Protein AF-A0A6G9CQR4-F1 (afdb_monomer_lite)

Radius of gyration: 17.75 Å; chains: 1; bounding box: 40×28×45 Å

Secondary structure (DSSP, 8-state):
-GGG----TTS-HHHHHHHHHHHTT------GGG--PPPGGGTTS-HHHHHHHHHHHHHHHHHTT---HHHHHHHHHHHHHHHHHHHHHHHEETTTTEE-GGGGTS---PPPP----

pLDDT: mean 82.94, std 14.77, range [38.16, 96.88]

Foldseek 3Di:
DPPPDDPDPQADPVLLVQVVCVVVVHDDDDDPVPDDDDDCLLLQDALVVVLSVLRNVVVSCVVVVNDDPVSVVVSVVVSVVSNVSSLVSQQADPVVRDGHNVSSPDDDPRDDPPPPD

Organism: Rhodococcus erythropolis (NCBI:txid1833)

Sequence (117 aa):
MRKNLSERTDIHEDMDLSICLQKIGLTIGQCDSMRVETSGRRGETPPREYSKYNRASESVLRLHNIMNWRFKFLIRLDTVVHALAWPIYRAYNFEQERFEFRRLFGKSQGRIMPVNQ

Structure (mmCIF, N/CA/C/O backbone):
data_AF-A0A6G9CQR4-F1
#
_entry.id   AF-A0A6G9CQR4-F1
#
loop_
_atom_site.group_PDB
_atom_site.id
_atom_site.type_symbol
_atom_site.label_atom_id
_atom_site.label_alt_id
_atom_site.label_comp_id
_atom_site.label_asym_id
_atom_site.label_entity_id
_atom_site.label_seq_id
_atom_site.pdbx_PDB_ins_code
_atom_site.Cartn_x
_atom_site.Cartn_y
_atom_site.Cartn_z
_atom_site.occupancy
_atom_site.B_iso_or_equiv
_atom_site.auth_seq_id
_atom_site.auth_comp_id
_atom_site.auth_asym_id
_atom_site.auth_atom_id
_atom_site.pdbx_PDB_model_num
ATOM 1 N N . MET A 1 1 ? -23.792 14.139 11.025 1.00 48.75 1 MET A N 1
ATOM 2 C CA . MET A 1 1 ? -22.848 13.404 10.150 1.00 48.75 1 MET A CA 1
ATOM 3 C C . MET A 1 1 ? -21.442 14.015 10.050 1.00 48.75 1 MET A C 1
ATOM 5 O O . MET A 1 1 ? -20.504 13.255 9.903 1.00 48.75 1 MET A O 1
ATOM 9 N N . ARG A 1 2 ? -21.239 15.334 10.209 1.00 51.84 2 ARG A N 1
ATOM 10 C CA . ARG A 1 2 ? -19.923 16.009 10.059 1.00 51.84 2 ARG A CA 1
ATOM 11 C C . ARG A 1 2 ? -18.826 15.692 11.097 1.00 51.84 2 ARG A C 1
ATOM 13 O O . ARG A 1 2 ? -17.690 16.083 10.887 1.00 51.84 2 ARG A O 1
ATOM 20 N N . LYS A 1 3 ? -19.142 15.027 12.215 1.00 52.97 3 LYS A N 1
ATOM 21 C CA . LYS A 1 3 ? -18.186 14.789 13.321 1.00 52.97 3 LYS A CA 1
ATOM 22 C C . LYS A 1 3 ? -17.182 13.653 13.066 1.00 52.97 3 LYS A C 1
ATOM 24 O O . LYS A 1 3 ? -16.236 13.535 13.830 1.00 52.97 3 LYS A O 1
ATOM 29 N N . ASN A 1 4 ? -17.379 12.859 12.010 1.00 58.53 4 ASN A N 1
ATOM 30 C CA . ASN A 1 4 ? -16.527 11.712 11.676 1.00 58.53 4 ASN A CA 1
ATOM 31 C C . ASN A 1 4 ? -15.729 11.921 10.375 1.00 58.53 4 ASN A C 1
ATOM 33 O O . ASN A 1 4 ? -15.149 10.967 9.873 1.00 58.53 4 ASN A O 1
ATOM 37 N N . LEU A 1 5 ? -15.730 13.134 9.802 1.00 60.59 5 LEU A N 1
ATOM 38 C CA . LEU A 1 5 ? -14.877 13.443 8.655 1.00 60.59 5 LEU A CA 1
ATOM 39 C C . LEU A 1 5 ? -13.468 13.765 9.161 1.00 60.59 5 LEU A C 1
ATOM 41 O O . LEU A 1 5 ? -13.297 14.658 9.991 1.00 60.59 5 LEU A O 1
ATOM 45 N N . SER A 1 6 ? -12.474 13.048 8.649 1.00 66.25 6 SER A N 1
ATOM 46 C CA . SER A 1 6 ? -11.061 13.351 8.857 1.00 66.25 6 SER A CA 1
ATOM 47 C C . SER A 1 6 ? -10.546 14.131 7.646 1.00 66.25 6 SER A C 1
ATOM 49 O O . SER A 1 6 ? -10.637 13.647 6.525 1.00 66.25 6 SER A O 1
ATOM 51 N N . GLU A 1 7 ? -9.990 15.326 7.857 1.00 77.88 7 GLU A N 1
ATOM 52 C CA . GLU A 1 7 ? -9.333 16.128 6.801 1.00 77.88 7 GLU A CA 1
ATOM 53 C C . GLU A 1 7 ? -7.828 15.817 6.685 1.00 77.88 7 GLU A C 1
ATOM 55 O O . GLU A 1 7 ? -7.056 16.548 6.064 1.00 77.88 7 GLU A O 1
ATOM 60 N N . ARG A 1 8 ? -7.373 14.738 7.330 1.00 80.62 8 ARG A N 1
ATOM 61 C CA . ARG A 1 8 ? -5.961 14.363 7.353 1.00 80.62 8 ARG A CA 1
ATOM 62 C C . ARG A 1 8 ? -5.500 13.896 5.977 1.00 80.62 8 ARG A C 1
ATOM 64 O O . ARG A 1 8 ? -6.014 12.931 5.430 1.00 80.62 8 ARG A O 1
ATOM 71 N N . THR A 1 9 ? -4.449 14.529 5.469 1.00 84.25 9 THR A N 1
ATOM 72 C CA . THR A 1 9 ? -3.831 14.186 4.178 1.00 84.25 9 THR A CA 1
ATOM 73 C C . THR A 1 9 ? -2.706 13.155 4.300 1.00 84.25 9 THR A C 1
ATOM 75 O O . THR A 1 9 ? -2.063 12.815 3.310 1.00 84.25 9 THR A O 1
ATOM 78 N N . ASP A 1 10 ? -2.397 12.710 5.519 1.00 89.62 10 ASP A N 1
ATOM 79 C CA . ASP A 1 10 ? -1.296 11.798 5.832 1.00 89.62 10 ASP A CA 1
ATOM 80 C C . ASP A 1 10 ? -1.761 10.361 6.114 1.00 89.62 10 ASP A C 1
ATOM 82 O O . ASP A 1 10 ? -0.987 9.563 6.637 1.00 89.62 10 ASP A O 1
ATOM 86 N N . ILE A 1 11 ? -3.014 10.039 5.787 1.00 91.69 11 ILE A N 1
ATOM 87 C CA . ILE A 1 11 ? -3.634 8.727 5.988 1.00 91.69 11 ILE A CA 1
ATOM 88 C C . ILE A 1 11 ? -4.264 8.220 4.690 1.00 91.69 11 ILE A C 1
ATOM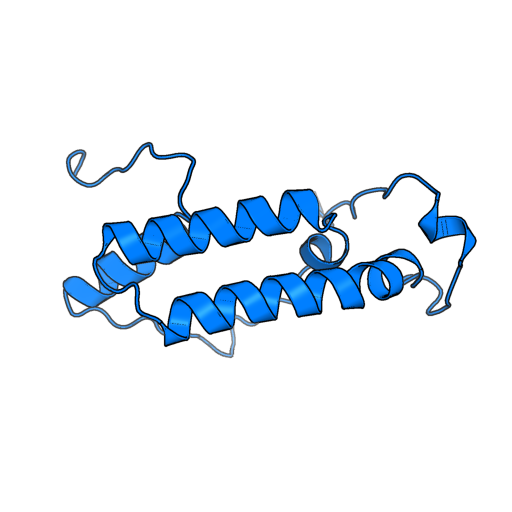 90 O O . ILE A 1 11 ? -4.628 9.004 3.815 1.00 91.69 11 ILE A O 1
ATOM 94 N N . HIS A 1 12 ? -4.409 6.902 4.581 1.00 92.19 12 HIS A N 1
ATOM 95 C CA . HIS A 1 12 ? -5.205 6.283 3.524 1.00 92.19 12 HIS A CA 1
ATOM 96 C C . HIS A 1 12 ? -6.672 6.248 3.950 1.00 92.19 12 HIS A C 1
ATOM 98 O O . HIS A 1 12 ? -7.019 5.557 4.907 1.00 92.19 12 HIS A O 1
ATOM 104 N N . GLU A 1 13 ? -7.512 7.016 3.258 1.00 90.88 13 GLU A N 1
ATOM 105 C CA . GLU A 1 13 ? -8.942 7.158 3.561 1.00 90.88 13 GLU A CA 1
ATOM 106 C C . GLU A 1 13 ? -9.693 5.822 3.473 1.00 90.88 13 GLU A C 1
ATOM 108 O O . GLU A 1 13 ? -10.504 5.504 4.337 1.00 90.88 13 GLU A O 1
ATOM 113 N N . ASP A 1 14 ? -9.384 5.004 2.468 1.00 90.19 14 ASP A N 1
ATOM 114 C CA . ASP A 1 14 ? -9.979 3.679 2.273 1.00 90.19 14 ASP A CA 1
ATOM 115 C C . ASP A 1 14 ? -9.660 2.719 3.433 1.00 90.19 14 ASP A C 1
ATOM 117 O O . ASP A 1 14 ? -10.532 1.981 3.902 1.00 90.19 14 ASP A O 1
ATOM 121 N N . MET A 1 15 ? -8.429 2.758 3.943 1.00 92.50 15 MET A N 1
ATOM 122 C CA . MET A 1 15 ? -7.985 1.963 5.086 1.00 92.50 15 MET A CA 1
ATOM 123 C C . MET A 1 15 ? -8.612 2.446 6.404 1.00 92.50 15 MET A C 1
ATOM 125 O O . MET A 1 15 ? -9.066 1.619 7.197 1.00 92.50 15 MET A O 1
ATOM 129 N N . ASP A 1 16 ? -8.673 3.763 6.629 1.00 93.00 16 ASP A N 1
ATOM 130 C CA . ASP A 1 16 ? -9.332 4.370 7.799 1.00 93.00 16 ASP A CA 1
ATOM 131 C C . ASP A 1 16 ? -10.834 4.045 7.823 1.00 93.00 16 ASP A C 1
ATOM 133 O O . ASP A 1 16 ? -11.356 3.553 8.829 1.00 93.00 16 ASP A O 1
ATOM 137 N N . LEU A 1 17 ? -11.515 4.204 6.681 1.00 91.69 17 LEU A N 1
ATOM 138 C CA . LEU A 1 17 ? -12.922 3.847 6.516 1.00 91.69 17 LEU A CA 1
ATOM 139 C C . LEU A 1 17 ? -13.156 2.365 6.817 1.00 91.69 17 LEU A C 1
ATOM 141 O O . LEU A 1 17 ? -14.060 2.024 7.578 1.00 91.69 17 LEU A O 1
ATOM 145 N N . SER A 1 18 ? -12.317 1.487 6.266 1.00 92.62 18 SER A N 1
ATOM 146 C CA . SER A 1 18 ? -12.403 0.039 6.476 1.00 92.62 18 SER A CA 1
ATOM 147 C C . SER A 1 18 ? -12.350 -0.334 7.962 1.00 92.62 18 SER A C 1
ATOM 149 O O . SER A 1 18 ? -13.174 -1.111 8.449 1.00 92.62 18 SER A O 1
ATOM 151 N N . ILE A 1 19 ? -11.421 0.263 8.712 1.00 92.56 19 ILE A N 1
ATOM 152 C CA . ILE A 1 19 ? -11.274 0.009 10.150 1.00 92.56 19 ILE A CA 1
ATOM 153 C C . ILE A 1 19 ? -12.441 0.616 10.937 1.00 92.56 19 ILE A C 1
ATOM 155 O O . ILE A 1 19 ? -12.942 -0.007 11.876 1.00 92.56 19 ILE A O 1
ATOM 159 N N . CYS A 1 20 ? -12.910 1.809 10.562 1.00 92.00 20 CYS A N 1
ATOM 160 C CA . CYS A 1 20 ? -14.075 2.436 11.183 1.00 92.00 20 CYS A CA 1
ATOM 161 C C . CYS A 1 20 ? -15.349 1.595 11.009 1.00 92.00 20 CYS A C 1
ATOM 163 O O . CYS A 1 20 ? -16.078 1.396 11.981 1.00 92.00 20 CYS A O 1
ATOM 165 N N . LEU A 1 21 ? -15.590 1.053 9.811 1.00 93.00 21 LEU A N 1
ATOM 166 C CA . LEU A 1 21 ? -16.715 0.153 9.538 1.00 93.00 21 LEU A CA 1
ATOM 167 C C . LEU A 1 21 ? -16.603 -1.141 10.357 1.00 93.00 21 LEU A C 1
ATOM 169 O O . LEU A 1 21 ? -17.575 -1.560 10.986 1.00 93.00 21 LEU A O 1
ATOM 173 N N . GLN A 1 22 ? -15.407 -1.728 10.438 1.00 93.56 22 GLN A N 1
ATOM 174 C CA . GLN A 1 22 ? -15.181 -2.924 11.250 1.00 93.56 22 GLN A CA 1
ATOM 175 C C . GLN A 1 22 ? -15.471 -2.683 12.741 1.00 93.56 22 GLN A C 1
ATOM 177 O O . GLN A 1 22 ? -16.069 -3.530 13.404 1.00 93.56 22 GLN A O 1
ATOM 182 N N . LYS A 1 23 ? -15.106 -1.509 13.275 1.00 92.06 23 LYS A N 1
ATOM 183 C CA . LYS A 1 23 ? -15.354 -1.140 14.680 1.00 92.06 23 LYS A CA 1
ATOM 184 C C . LYS A 1 23 ? -16.835 -1.025 15.041 1.00 92.06 23 LYS A C 1
ATOM 186 O O . LYS A 1 23 ? -17.172 -1.223 16.204 1.00 92.06 23 LYS A O 1
ATOM 191 N N . ILE A 1 24 ? -17.707 -0.731 14.075 1.00 94.31 24 ILE A N 1
ATOM 192 C CA . ILE A 1 24 ? -19.166 -0.711 14.277 1.00 94.31 24 ILE A CA 1
ATOM 193 C C . ILE A 1 24 ? -19.832 -2.057 13.948 1.00 94.31 24 ILE A C 1
ATOM 195 O O . ILE A 1 24 ? -21.054 -2.130 13.851 1.00 94.31 24 ILE A O 1
ATOM 199 N N . GLY A 1 25 ? -19.043 -3.126 13.788 1.00 93.94 25 GLY A N 1
ATOM 200 C CA . GLY A 1 25 ? -19.535 -4.485 13.557 1.00 93.94 25 GLY A CA 1
ATOM 201 C C . GLY A 1 25 ? -19.884 -4.798 12.102 1.00 93.94 25 GLY A C 1
ATOM 202 O O . GLY A 1 25 ? -20.485 -5.838 11.837 1.00 93.94 25 GLY A O 1
ATOM 203 N N . LEU A 1 26 ? -19.518 -3.932 11.151 1.00 94.94 26 LEU A N 1
ATOM 204 C CA . LEU A 1 26 ? -19.723 -4.204 9.730 1.00 94.94 26 LEU A CA 1
ATOM 205 C C . LEU A 1 26 ? -18.572 -5.036 9.161 1.00 94.94 26 LEU A C 1
ATOM 207 O O . LEU A 1 26 ? -17.410 -4.878 9.531 1.00 94.94 26 LEU A O 1
ATOM 211 N N . THR A 1 27 ? -18.905 -5.923 8.227 1.00 90.50 27 THR A N 1
ATOM 212 C CA . THR A 1 27 ? -17.927 -6.751 7.513 1.00 90.50 27 THR A CA 1
ATOM 213 C C . THR A 1 27 ? -17.687 -6.180 6.124 1.00 90.50 27 THR A C 1
ATOM 215 O O . THR A 1 27 ? -18.628 -5.783 5.438 1.00 90.50 27 THR A O 1
ATOM 218 N N . ILE A 1 28 ? -16.427 -6.159 5.697 1.00 88.19 28 ILE A N 1
ATOM 219 C CA . ILE A 1 28 ? -16.050 -5.769 4.338 1.00 88.19 28 ILE A CA 1
ATOM 220 C C . ILE A 1 28 ? -16.139 -7.014 3.460 1.00 88.19 28 ILE A C 1
ATOM 222 O O . ILE A 1 28 ? -15.345 -7.941 3.608 1.00 88.19 28 ILE A O 1
ATOM 226 N N . GLY A 1 29 ? -17.127 -7.042 2.570 1.00 88.38 29 GLY A N 1
ATOM 227 C CA . GLY A 1 29 ? -17.275 -8.094 1.569 1.00 88.38 29 GLY A CA 1
ATOM 228 C C . GLY A 1 29 ? -16.490 -7.765 0.302 1.00 88.38 29 GLY A C 1
ATOM 229 O O . GLY A 1 29 ? -16.537 -6.636 -0.184 1.00 88.38 29 GLY A O 1
ATOM 230 N N . GLN A 1 30 ? -15.799 -8.757 -0.253 1.00 87.88 30 GLN A N 1
ATOM 231 C CA . GLN A 1 30 ? -15.261 -8.697 -1.611 1.00 87.88 30 GLN A CA 1
ATOM 232 C C . GLN A 1 30 ? -16.208 -9.466 -2.532 1.00 87.88 30 GLN A C 1
ATOM 234 O O . GLN A 1 30 ? -16.555 -10.610 -2.251 1.00 87.88 30 GLN A O 1
ATOM 239 N N . CYS A 1 31 ? -16.673 -8.824 -3.602 1.00 89.44 31 CYS A N 1
ATOM 240 C CA . CYS A 1 31 ? -17.579 -9.436 -4.566 1.00 89.44 31 CYS A CA 1
ATOM 241 C C . CYS A 1 31 ? -16.773 -9.920 -5.774 1.00 89.44 31 CYS A C 1
ATOM 243 O O . CYS A 1 31 ? -16.255 -9.102 -6.534 1.00 89.44 31 CYS A O 1
ATOM 245 N N . ASP A 1 32 ? -16.670 -11.237 -5.960 1.00 87.25 32 ASP A N 1
ATOM 246 C CA . ASP A 1 32 ? -15.858 -11.823 -7.036 1.00 87.25 32 ASP A CA 1
ATOM 247 C C . ASP A 1 32 ? -16.317 -11.397 -8.436 1.00 87.25 32 ASP A C 1
ATOM 249 O O . ASP A 1 32 ? -15.492 -11.233 -9.336 1.00 87.25 32 ASP A O 1
ATOM 253 N N . SER A 1 33 ? -17.617 -11.143 -8.615 1.00 90.50 33 SER A N 1
ATOM 254 C CA . SER A 1 33 ? -18.170 -10.631 -9.872 1.00 90.50 33 SER A CA 1
ATOM 255 C C . SER A 1 33 ? -17.850 -9.154 -10.133 1.00 90.50 33 SER A C 1
ATOM 257 O O . SER A 1 33 ? -18.126 -8.666 -11.222 1.00 90.50 33 SER A O 1
ATOM 259 N N . MET A 1 34 ? -17.265 -8.437 -9.166 1.00 86.94 34 MET A N 1
ATOM 260 C CA . MET A 1 34 ? -16.820 -7.041 -9.292 1.00 86.94 34 MET A CA 1
ATOM 261 C C . MET A 1 34 ? -15.290 -6.920 -9.362 1.00 86.94 34 MET A C 1
ATOM 263 O O . MET A 1 34 ? -14.704 -5.941 -8.896 1.00 86.94 34 MET A O 1
ATOM 267 N N . ARG A 1 35 ? -14.614 -7.923 -9.930 1.00 84.19 35 ARG A N 1
ATOM 268 C CA . ARG A 1 35 ? -13.164 -7.882 -10.130 1.00 84.19 35 ARG A CA 1
ATOM 269 C C . ARG A 1 35 ? -12.799 -6.838 -11.185 1.00 84.19 35 ARG A C 1
ATOM 271 O O . ARG A 1 35 ? -13.299 -6.874 -12.304 1.00 84.19 35 ARG A O 1
ATOM 278 N N . VAL A 1 36 ? -11.872 -5.952 -10.835 1.00 81.56 36 VAL A N 1
ATOM 279 C CA . VAL A 1 36 ? -11.285 -4.969 -11.753 1.00 81.56 36 VAL A CA 1
ATOM 280 C C . VAL A 1 36 ? -9.788 -5.231 -11.854 1.00 81.56 36 VAL A C 1
ATOM 282 O O . VAL A 1 36 ? -9.143 -5.577 -10.862 1.00 81.56 36 VAL A O 1
ATOM 285 N N . GLU A 1 37 ? -9.230 -5.082 -13.054 1.00 79.69 37 GLU A N 1
ATOM 286 C CA . GLU A 1 37 ? -7.788 -5.174 -13.254 1.00 79.69 37 GLU A CA 1
ATOM 287 C C . GLU A 1 37 ? -7.067 -4.054 -12.498 1.00 79.69 37 GLU A C 1
ATOM 289 O O . GLU A 1 37 ? -7.430 -2.876 -12.552 1.00 79.69 37 GLU A O 1
ATOM 294 N N . THR A 1 38 ? -6.013 -4.413 -11.772 1.00 67.19 38 THR A N 1
ATOM 295 C CA . THR A 1 38 ? -5.220 -3.429 -11.043 1.00 67.19 38 THR A CA 1
ATOM 296 C C . THR A 1 38 ? -4.344 -2.654 -12.016 1.00 67.19 38 THR A C 1
ATOM 298 O O . THR A 1 38 ? -3.501 -3.237 -12.698 1.00 67.19 38 THR A O 1
ATOM 301 N N . SER A 1 39 ? -4.464 -1.325 -12.036 1.00 67.94 39 SER A N 1
ATOM 302 C CA . SER A 1 39 ? -3.522 -0.501 -12.793 1.00 67.94 39 SER A CA 1
ATOM 303 C C . SER A 1 39 ? -2.106 -0.689 -12.228 1.00 67.94 39 SER A C 1
ATOM 305 O O . SER A 1 39 ? -1.876 -0.436 -11.042 1.00 67.94 39 SER A O 1
ATOM 307 N N . GLY A 1 40 ? -1.133 -1.032 -13.077 1.00 70.62 40 GLY A N 1
ATOM 308 C CA . GLY A 1 40 ? 0.292 -1.120 -12.713 1.00 70.62 40 GLY A CA 1
ATOM 309 C C . GLY A 1 40 ? 0.932 0.211 -12.281 1.00 70.62 40 GLY A C 1
ATOM 310 O O . GLY A 1 40 ? 2.127 0.260 -12.007 1.00 70.62 40 GLY A O 1
ATOM 311 N N . ARG A 1 41 ? 0.145 1.294 -12.171 1.00 78.06 41 ARG A N 1
ATOM 312 C CA . ARG A 1 41 ? 0.565 2.657 -11.806 1.00 78.06 41 ARG A CA 1
ATOM 313 C C . ARG A 1 41 ? 1.460 2.701 -10.566 1.00 78.06 41 ARG A C 1
ATOM 315 O O . ARG A 1 41 ? 2.388 3.503 -10.495 1.00 78.06 41 ARG A O 1
ATOM 322 N N . ARG A 1 42 ? 1.179 1.860 -9.566 1.00 81.50 42 ARG A N 1
ATOM 323 C CA . ARG A 1 42 ? 1.981 1.821 -8.334 1.00 81.50 42 ARG A CA 1
ATOM 324 C C . ARG A 1 42 ? 3.345 1.163 -8.542 1.00 81.50 42 ARG A C 1
ATOM 326 O O . ARG A 1 42 ? 4.295 1.626 -7.926 1.00 81.50 42 ARG A O 1
ATOM 333 N N . GLY A 1 43 ? 3.469 0.208 -9.464 1.00 83.06 43 GLY A N 1
ATOM 334 C CA . GLY A 1 43 ? 4.746 -0.413 -9.841 1.00 83.06 43 GLY A CA 1
ATOM 335 C C . GLY A 1 43 ? 5.759 0.586 -10.411 1.00 83.06 43 GLY A C 1
ATOM 336 O O . GLY A 1 43 ? 6.950 0.486 -10.137 1.00 83.06 43 GLY A O 1
ATOM 337 N N . GLU A 1 44 ? 5.289 1.614 -11.122 1.00 83.56 44 GLU A N 1
ATOM 338 C CA . GLU A 1 44 ? 6.141 2.683 -11.671 1.00 83.56 44 GLU A CA 1
ATOM 339 C C . GLU A 1 44 ? 6.544 3.747 -10.634 1.00 83.56 44 GLU A C 1
ATOM 341 O O . GLU A 1 44 ? 7.473 4.529 -10.864 1.00 83.56 44 GLU A O 1
ATOM 346 N N . THR A 1 45 ? 5.867 3.792 -9.481 1.00 87.62 45 THR A N 1
ATOM 347 C CA . THR A 1 45 ? 6.087 4.831 -8.468 1.00 87.62 45 THR A CA 1
ATOM 348 C C . THR A 1 45 ? 7.513 4.730 -7.908 1.00 87.62 45 THR A C 1
ATOM 350 O O . THR A 1 45 ? 7.887 3.668 -7.400 1.00 87.62 45 THR A O 1
ATOM 353 N N . PRO A 1 46 ? 8.315 5.814 -7.940 1.00 89.75 46 PRO A N 1
ATOM 354 C CA . PRO A 1 46 ? 9.673 5.798 -7.411 1.00 89.75 46 PRO A CA 1
ATOM 355 C C . PRO A 1 46 ? 9.720 5.372 -5.936 1.00 89.75 46 PRO A C 1
ATOM 357 O O . PRO A 1 46 ? 8.854 5.788 -5.159 1.00 89.75 46 PRO A O 1
ATOM 360 N N . PRO A 1 47 ? 10.767 4.655 -5.486 1.00 92.00 47 PRO A N 1
ATOM 361 C CA . PRO A 1 47 ? 10.845 4.144 -4.115 1.00 92.00 47 PRO A CA 1
ATOM 362 C C . PRO A 1 47 ? 10.692 5.228 -3.040 1.00 92.00 47 PRO A C 1
ATOM 364 O O . PRO A 1 47 ? 10.083 5.004 -1.996 1.00 92.00 47 PRO A O 1
ATOM 367 N N . ARG A 1 48 ? 11.190 6.444 -3.303 1.00 90.81 48 ARG A N 1
ATOM 368 C CA . ARG A 1 48 ? 11.038 7.583 -2.386 1.00 90.81 48 ARG A CA 1
ATOM 369 C C . ARG A 1 48 ? 9.573 7.979 -2.200 1.00 90.81 48 ARG A C 1
ATOM 371 O O . ARG A 1 48 ? 9.160 8.243 -1.074 1.00 90.81 48 ARG A O 1
ATOM 378 N N . GLU A 1 49 ? 8.795 8.034 -3.273 1.00 90.50 49 GLU A N 1
ATOM 379 C CA . GLU A 1 49 ? 7.367 8.363 -3.213 1.00 90.50 49 GLU A CA 1
ATOM 380 C C . GLU A 1 49 ? 6.564 7.208 -2.624 1.00 90.50 49 GLU A C 1
ATOM 382 O O . GLU A 1 49 ? 5.725 7.428 -1.751 1.00 90.50 49 GLU A O 1
ATOM 387 N N . TYR A 1 50 ? 6.910 5.977 -2.995 1.00 91.75 50 TYR A N 1
ATOM 388 C CA . TYR A 1 50 ? 6.314 4.776 -2.424 1.00 91.75 50 TYR A CA 1
ATOM 389 C C . TYR A 1 50 ? 6.542 4.684 -0.907 1.00 91.75 50 TYR A C 1
ATOM 391 O O . TYR A 1 50 ? 5.636 4.354 -0.150 1.00 91.75 50 TYR A O 1
ATOM 399 N N . SER A 1 51 ? 7.708 5.109 -0.410 1.00 92.50 51 SER A N 1
ATOM 400 C CA . SER A 1 51 ? 7.949 5.166 1.036 1.00 92.50 51 SER A CA 1
ATOM 401 C C . SER A 1 51 ? 7.024 6.153 1.763 1.00 92.50 51 SER A C 1
ATOM 403 O O . SER A 1 51 ? 6.64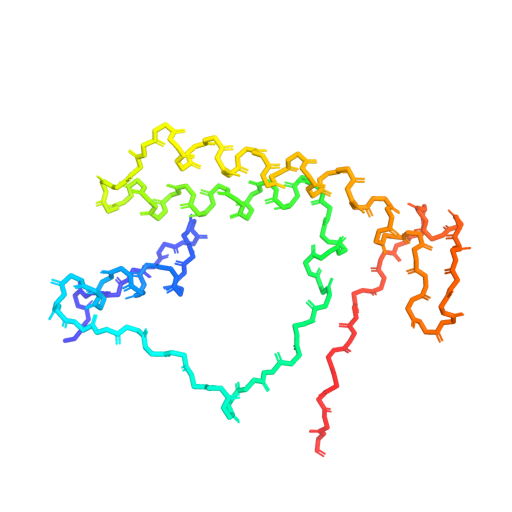8 5.905 2.906 1.00 92.50 51 SER A O 1
ATOM 405 N N . LYS A 1 52 ? 6.617 7.260 1.119 1.00 91.50 52 LYS A N 1
ATOM 406 C CA . LYS A 1 52 ? 5.610 8.179 1.680 1.00 91.50 52 LYS A CA 1
ATOM 407 C C . LYS A 1 52 ? 4.228 7.534 1.691 1.00 91.50 52 LYS A C 1
ATOM 409 O O . LYS A 1 52 ? 3.515 7.674 2.677 1.00 91.50 52 LYS A O 1
ATOM 414 N N . TYR A 1 53 ? 3.887 6.803 0.632 1.00 91.06 53 TYR A N 1
ATOM 415 C CA . TYR A 1 53 ? 2.651 6.026 0.563 1.00 91.06 53 TYR A CA 1
ATOM 416 C C . TYR A 1 53 ? 2.574 5.006 1.713 1.00 91.06 53 TYR A C 1
ATOM 418 O O . TYR A 1 53 ? 1.581 4.958 2.431 1.00 91.06 53 TYR A O 1
ATOM 426 N N . ASN A 1 54 ? 3.661 4.287 1.991 1.00 94.06 54 ASN A N 1
ATOM 427 C CA . ASN A 1 54 ? 3.722 3.338 3.105 1.00 94.06 54 ASN A CA 1
ATOM 428 C C . ASN A 1 54 ? 3.696 4.000 4.491 1.00 94.06 54 ASN A C 1
ATOM 430 O O . ASN A 1 54 ? 3.139 3.436 5.433 1.00 94.06 54 ASN A O 1
ATOM 434 N N . ARG A 1 55 ? 4.219 5.225 4.628 1.00 94.19 55 ARG A N 1
ATOM 435 C CA . ARG A 1 55 ? 4.051 6.014 5.861 1.00 94.19 55 ARG A CA 1
ATOM 436 C C . ARG A 1 55 ? 2.589 6.353 6.139 1.00 94.19 55 ARG A C 1
ATOM 438 O O . ARG A 1 55 ? 2.207 6.339 7.302 1.00 94.19 55 ARG A O 1
ATOM 445 N N . ALA A 1 56 ? 1.777 6.608 5.113 1.00 93.00 56 ALA A N 1
ATOM 446 C CA . ALA A 1 56 ? 0.348 6.846 5.310 1.00 93.00 56 ALA A CA 1
ATOM 447 C C . ALA A 1 56 ? -0.373 5.595 5.847 1.00 93.00 56 ALA A C 1
ATOM 449 O O . ALA A 1 56 ? -1.206 5.706 6.746 1.00 93.00 56 ALA A O 1
ATOM 450 N N . SER A 1 57 ? 0.034 4.397 5.408 1.00 93.25 57 SER A N 1
ATOM 451 C CA . SER A 1 57 ? -0.416 3.130 6.004 1.00 93.25 57 SER A CA 1
ATOM 452 C C . SER A 1 57 ? -0.035 3.047 7.486 1.00 93.25 57 SER A C 1
ATOM 454 O O . SER A 1 57 ? -0.869 2.720 8.328 1.00 93.25 57 SER A O 1
ATOM 456 N N . GLU A 1 58 ? 1.206 3.401 7.844 1.00 94.94 58 GLU A N 1
ATOM 457 C CA . GLU A 1 58 ? 1.615 3.445 9.253 1.00 94.94 58 GLU A CA 1
ATOM 458 C C . GLU A 1 58 ? 0.792 4.441 10.081 1.00 94.94 58 GLU A C 1
ATOM 460 O O . GLU A 1 58 ? 0.433 4.131 11.221 1.00 94.94 58 GLU A O 1
ATOM 465 N N . SER A 1 59 ? 0.491 5.619 9.529 1.00 94.69 59 SER A N 1
ATOM 466 C CA . SER A 1 59 ? -0.310 6.652 10.191 1.00 94.69 59 SER A CA 1
ATOM 467 C C . SER A 1 59 ? -1.718 6.160 10.530 1.00 94.69 59 SER A C 1
ATOM 469 O O . SER A 1 59 ? -2.171 6.396 11.651 1.00 94.69 59 SER A O 1
ATOM 471 N N . VAL A 1 60 ? -2.380 5.425 9.626 1.00 94.69 60 VAL A N 1
ATOM 472 C CA . VAL A 1 60 ? -3.703 4.815 9.875 1.00 94.69 60 VAL A CA 1
ATOM 473 C C . VAL A 1 60 ? -3.629 3.789 11.007 1.00 94.69 60 VAL A C 1
ATOM 475 O O . VAL A 1 60 ? -4.402 3.837 11.967 1.00 94.69 60 VAL A O 1
ATOM 478 N N . LEU A 1 61 ? -2.653 2.879 10.954 1.00 95.31 61 LEU A N 1
ATOM 479 C CA . LEU A 1 61 ? -2.502 1.843 11.979 1.00 95.31 61 LEU A CA 1
ATOM 480 C C . LEU A 1 61 ? -2.208 2.437 13.369 1.00 95.31 61 LEU A C 1
ATOM 482 O O . LEU A 1 61 ? -2.674 1.913 14.385 1.00 95.31 61 LEU A O 1
ATOM 486 N N . ARG A 1 62 ? -1.441 3.534 13.431 1.00 95.50 62 ARG A N 1
ATOM 487 C CA . ARG A 1 62 ? -1.191 4.277 14.677 1.00 95.50 62 ARG A CA 1
ATOM 488 C C . ARG A 1 62 ? -2.438 5.005 15.162 1.00 95.50 62 ARG A C 1
ATOM 490 O O . ARG A 1 62 ? -2.732 4.924 16.348 1.00 95.50 62 ARG A O 1
ATOM 497 N N . LEU A 1 63 ? -3.180 5.657 14.264 1.00 94.31 63 LEU A N 1
ATOM 498 C CA . LEU A 1 63 ? -4.428 6.357 14.588 1.00 94.31 63 LEU A CA 1
ATOM 499 C C . LEU A 1 63 ? -5.432 5.432 15.288 1.00 94.31 63 LEU A C 1
ATOM 501 O O . LEU A 1 63 ? -6.104 5.839 16.232 1.00 94.31 63 LEU A O 1
ATOM 505 N N . HIS A 1 64 ? -5.504 4.170 14.869 1.00 93.88 64 HIS A N 1
ATOM 506 C CA . HIS A 1 64 ? -6.408 3.194 15.469 1.00 93.88 64 HIS A CA 1
ATOM 507 C C . HIS A 1 64 ? -5.795 2.340 16.588 1.00 93.88 64 HIS A C 1
ATOM 509 O O . HIS A 1 64 ? -6.476 1.430 17.055 1.00 93.88 64 HIS A O 1
ATOM 515 N N . ASN A 1 65 ? -4.566 2.627 17.036 1.00 95.31 65 ASN A N 1
ATOM 516 C CA . ASN A 1 65 ? -3.845 1.872 18.073 1.00 95.31 65 ASN A CA 1
ATOM 517 C C . ASN A 1 65 ? -3.677 0.367 17.770 1.00 95.31 65 ASN A C 1
ATOM 519 O O . ASN A 1 65 ? -3.596 -0.451 18.681 1.00 95.31 65 ASN A O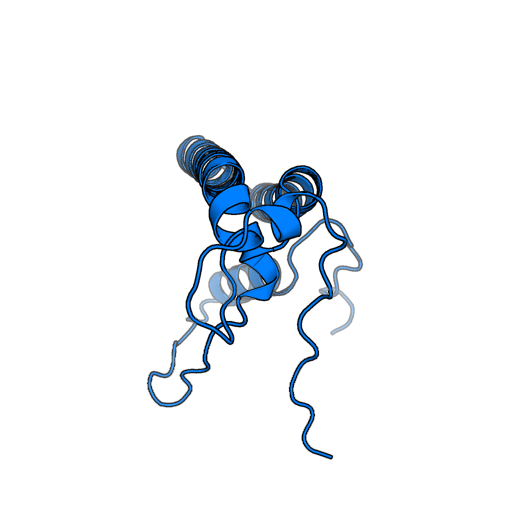 1
ATOM 523 N N . ILE A 1 66 ? -3.602 -0.004 16.489 1.00 95.38 66 ILE A N 1
ATOM 524 C CA . ILE A 1 66 ? -3.410 -1.395 16.030 1.00 95.38 66 ILE A CA 1
ATOM 525 C C . ILE A 1 66 ? -1.982 -1.672 15.540 1.00 95.38 66 ILE A C 1
ATOM 527 O O . ILE A 1 66 ? -1.634 -2.808 15.213 1.00 95.38 66 ILE A O 1
ATOM 531 N N . MET A 1 67 ? -1.137 -0.639 15.488 1.00 96.06 67 MET A N 1
ATOM 532 C CA . MET A 1 67 ? 0.265 -0.761 15.103 1.00 96.06 67 MET A CA 1
ATOM 533 C C . MET A 1 67 ? 1.017 -1.717 16.039 1.00 96.06 67 MET A C 1
ATOM 535 O O . MET A 1 67 ? 1.087 -1.505 17.246 1.00 96.06 67 MET A O 1
ATOM 539 N N . ASN A 1 68 ? 1.655 -2.733 15.460 1.00 95.38 68 ASN A N 1
ATOM 540 C CA . ASN A 1 68 ? 2.501 -3.683 16.175 1.00 95.38 68 ASN A CA 1
ATOM 541 C C . ASN A 1 68 ? 3.769 -4.001 15.366 1.00 95.38 68 ASN A C 1
ATOM 543 O O . ASN A 1 68 ? 3.941 -3.554 14.228 1.00 95.38 68 ASN A O 1
ATOM 547 N N . TRP A 1 69 ? 4.677 -4.780 15.958 1.00 96.12 69 TRP A N 1
ATOM 548 C CA . TRP A 1 69 ? 5.952 -5.114 15.322 1.00 96.12 69 TRP A CA 1
ATOM 549 C C . TRP A 1 69 ? 5.780 -5.877 13.999 1.00 96.12 69 TRP A C 1
ATOM 551 O O . TRP A 1 69 ? 6.567 -5.662 13.079 1.00 96.12 69 TRP A O 1
ATOM 561 N N . ARG A 1 70 ? 4.737 -6.716 13.878 1.00 96.38 70 ARG A N 1
ATOM 562 C CA . ARG A 1 70 ? 4.450 -7.496 12.664 1.00 96.38 70 ARG A CA 1
ATOM 563 C C . ARG A 1 70 ? 4.055 -6.569 11.522 1.00 96.38 70 ARG A C 1
ATOM 565 O O . ARG A 1 70 ? 4.635 -6.664 10.449 1.00 96.38 70 ARG A O 1
ATOM 572 N N . PHE A 1 71 ? 3.142 -5.626 11.759 1.00 94.62 71 PHE A N 1
ATOM 573 C CA . PHE A 1 71 ? 2.763 -4.635 10.749 1.00 94.62 71 PHE A CA 1
ATOM 574 C C . PHE 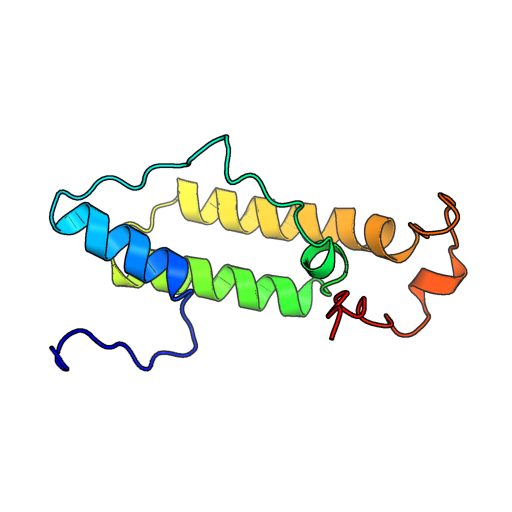A 1 71 ? 3.935 -3.743 10.348 1.00 94.62 71 PHE A C 1
ATOM 576 O O . PHE A 1 71 ? 4.167 -3.532 9.161 1.00 94.62 71 PHE A O 1
ATOM 583 N N . LYS A 1 72 ? 4.734 -3.285 11.318 1.00 94.31 72 LYS A N 1
ATOM 584 C CA . LYS A 1 72 ? 5.944 -2.503 11.033 1.00 94.31 72 LYS A CA 1
ATOM 585 C C . LYS A 1 72 ? 6.937 -3.283 10.164 1.00 94.31 72 LYS A C 1
ATOM 587 O O . LYS A 1 72 ? 7.529 -2.718 9.247 1.00 94.31 72 LYS A O 1
ATOM 592 N N . PHE A 1 73 ? 7.114 -4.574 10.442 1.00 96.88 73 PHE A N 1
ATOM 593 C CA . PHE A 1 73 ? 7.953 -5.454 9.633 1.00 96.88 73 PHE A CA 1
ATOM 594 C C . PHE A 1 73 ? 7.395 -5.621 8.215 1.00 96.88 73 PHE A C 1
ATOM 596 O O . PHE A 1 73 ? 8.141 -5.428 7.260 1.00 96.88 73 PHE A O 1
ATOM 603 N N . LEU A 1 74 ? 6.096 -5.899 8.070 1.00 96.31 74 LEU A N 1
ATOM 604 C CA . LEU A 1 74 ? 5.444 -6.075 6.767 1.00 96.31 74 LEU A CA 1
ATOM 605 C C . LEU A 1 74 ? 5.531 -4.818 5.896 1.00 96.31 74 LEU A C 1
ATOM 607 O O . LEU A 1 74 ? 5.907 -4.919 4.735 1.00 96.31 74 LEU A O 1
ATOM 611 N N . ILE A 1 75 ? 5.272 -3.634 6.456 1.00 94.81 75 ILE A N 1
ATOM 612 C CA . ILE A 1 75 ? 5.373 -2.363 5.719 1.00 94.81 75 ILE A CA 1
ATOM 613 C C . ILE A 1 75 ? 6.815 -2.105 5.262 1.00 94.81 75 ILE A C 1
ATOM 615 O O . ILE A 1 75 ? 7.068 -1.628 4.150 1.00 94.81 75 ILE A O 1
ATOM 619 N N . ARG A 1 76 ? 7.799 -2.437 6.106 1.00 94.75 76 ARG A N 1
ATOM 620 C CA . ARG A 1 76 ? 9.209 -2.294 5.737 1.00 94.75 76 ARG A CA 1
ATOM 621 C C . ARG A 1 76 ? 9.617 -3.297 4.662 1.00 94.75 76 ARG A C 1
ATOM 623 O O . ARG A 1 76 ? 10.324 -2.906 3.738 1.00 94.75 76 ARG A O 1
ATOM 630 N N . LEU A 1 77 ? 9.165 -4.545 4.768 1.00 96.25 77 LEU A N 1
ATOM 631 C CA . LEU A 1 77 ? 9.394 -5.578 3.763 1.00 96.25 77 LEU A CA 1
ATOM 632 C C . LEU A 1 77 ? 8.795 -5.166 2.416 1.00 96.25 77 LEU A C 1
ATOM 634 O O . LEU A 1 77 ? 9.507 -5.187 1.420 1.00 96.25 77 LEU A O 1
ATOM 638 N N . ASP A 1 78 ? 7.545 -4.708 2.404 1.00 94.12 78 ASP A N 1
ATOM 639 C CA . ASP A 1 78 ? 6.865 -4.195 1.212 1.00 94.12 78 ASP A CA 1
ATOM 640 C C . ASP A 1 78 ? 7.653 -3.049 0.555 1.00 94.12 78 ASP A C 1
ATOM 642 O O . ASP A 1 78 ? 7.930 -3.078 -0.641 1.00 94.12 78 ASP A O 1
ATOM 646 N N . THR A 1 79 ? 8.141 -2.094 1.354 1.00 94.25 79 THR A N 1
ATOM 647 C CA . THR A 1 79 ? 8.985 -0.995 0.851 1.00 94.25 79 THR A CA 1
ATOM 648 C C . THR A 1 79 ? 10.274 -1.505 0.194 1.00 94.25 79 THR A C 1
ATOM 650 O O . THR A 1 79 ? 10.696 -0.977 -0.835 1.00 94.25 79 THR A O 1
ATOM 653 N N . VAL A 1 80 ? 10.924 -2.512 0.790 1.00 95.50 80 VAL A N 1
ATOM 654 C CA . VAL A 1 80 ? 12.168 -3.099 0.265 1.00 95.50 80 VAL A CA 1
ATOM 655 C C . VAL A 1 80 ? 11.898 -3.877 -1.018 1.00 95.50 80 VAL A C 1
ATOM 657 O O . VAL A 1 80 ? 12.598 -3.673 -2.008 1.00 95.50 80 VAL A O 1
ATOM 660 N N . VAL A 1 81 ? 10.873 -4.727 -1.024 1.00 95.19 81 VAL A N 1
ATOM 661 C CA . VAL A 1 81 ? 10.468 -5.502 -2.202 1.00 95.19 81 VAL A CA 1
ATOM 662 C C . VAL A 1 81 ? 10.109 -4.565 -3.350 1.00 95.19 81 VAL A C 1
ATOM 664 O O . VAL A 1 81 ? 10.604 -4.756 -4.458 1.00 95.19 81 VAL A O 1
ATOM 667 N N . HIS A 1 82 ? 9.345 -3.501 -3.085 1.00 93.81 82 HIS A N 1
ATOM 668 C CA . HIS A 1 82 ? 9.027 -2.490 -4.092 1.00 93.81 82 HIS A CA 1
ATOM 669 C C . HIS A 1 82 ? 10.281 -1.805 -4.633 1.00 93.81 82 HIS A C 1
ATOM 671 O O . HIS A 1 82 ? 10.430 -1.664 -5.841 1.00 93.81 82 HIS A O 1
ATOM 677 N N . ALA A 1 83 ? 11.226 -1.422 -3.770 1.00 93.81 83 ALA A N 1
ATOM 678 C CA . ALA A 1 83 ? 12.472 -0.795 -4.210 1.00 93.81 83 ALA A CA 1
ATOM 679 C C . ALA A 1 83 ? 13.318 -1.709 -5.117 1.00 93.81 83 ALA A C 1
ATOM 681 O O . ALA A 1 83 ? 13.938 -1.219 -6.060 1.00 93.81 83 ALA A O 1
ATOM 682 N N . LEU A 1 84 ? 13.317 -3.019 -4.853 1.00 93.19 84 LEU A N 1
ATOM 683 C CA . LEU A 1 84 ? 14.004 -4.022 -5.673 1.00 93.19 84 LEU A CA 1
ATOM 684 C C . LEU A 1 84 ? 13.261 -4.322 -6.982 1.00 93.19 84 LEU A C 1
ATOM 686 O O . LEU A 1 84 ? 13.898 -4.519 -8.014 1.00 93.19 84 LEU A O 1
ATOM 690 N N . ALA A 1 85 ? 11.927 -4.334 -6.957 1.00 91.25 85 ALA A N 1
ATOM 691 C CA . ALA A 1 85 ? 11.093 -4.606 -8.126 1.00 91.25 85 ALA A CA 1
ATOM 692 C C . ALA A 1 85 ? 10.951 -3.390 -9.056 1.00 91.25 85 ALA A C 1
ATOM 694 O O . ALA A 1 85 ? 10.799 -3.547 -10.265 1.00 91.25 85 ALA A O 1
ATOM 695 N N . TRP A 1 86 ? 11.030 -2.171 -8.523 1.00 90.75 86 TRP A N 1
ATOM 696 C CA . TRP A 1 86 ? 10.886 -0.923 -9.273 1.00 90.75 86 TRP A CA 1
ATOM 697 C C . TRP A 1 86 ? 11.760 -0.813 -10.539 1.00 90.75 86 TRP A C 1
ATOM 699 O O . TRP A 1 86 ? 11.219 -0.442 -11.583 1.00 90.75 86 TRP A O 1
ATOM 709 N N . PRO A 1 87 ? 13.071 -1.146 -10.539 1.00 88.56 87 PRO A N 1
ATOM 710 C CA . PRO A 1 87 ? 13.855 -1.120 -11.775 1.00 88.56 87 PRO A CA 1
ATOM 711 C C . PRO A 1 87 ? 13.329 -2.105 -12.829 1.00 88.56 87 PRO A C 1
ATOM 713 O O . PRO A 1 87 ? 13.373 -1.794 -14.017 1.00 88.56 87 PRO A O 1
ATOM 716 N N . ILE A 1 88 ? 12.780 -3.252 -12.417 1.00 87.69 88 ILE A N 1
ATOM 717 C CA . ILE A 1 88 ? 12.172 -4.236 -13.326 1.00 87.69 88 ILE A CA 1
ATOM 718 C C . ILE A 1 88 ? 10.914 -3.634 -13.958 1.00 87.69 88 ILE A C 1
ATOM 720 O O . ILE A 1 88 ? 10.807 -3.608 -15.182 1.00 87.69 88 ILE A O 1
ATOM 724 N N . TYR A 1 89 ? 10.018 -3.067 -13.142 1.00 82.75 89 TYR A N 1
ATOM 725 C CA . TYR A 1 89 ? 8.808 -2.385 -13.622 1.00 82.75 89 TYR A CA 1
ATOM 726 C C . TYR A 1 89 ? 9.120 -1.233 -14.581 1.00 82.75 89 TYR A C 1
ATOM 728 O O . TYR A 1 89 ? 8.394 -1.025 -15.546 1.00 82.75 89 TYR A O 1
ATOM 736 N N . ARG A 1 90 ? 10.208 -0.495 -14.340 1.00 83.38 90 ARG A N 1
ATOM 737 C CA . ARG A 1 90 ? 10.605 0.640 -15.181 1.00 83.38 90 ARG A CA 1
ATOM 738 C C . ARG A 1 90 ? 11.287 0.224 -16.486 1.00 83.38 90 ARG A C 1
ATOM 740 O O . ARG A 1 90 ? 11.162 0.928 -17.487 1.00 83.38 90 ARG A O 1
ATOM 747 N N . ALA A 1 91 ? 12.034 -0.878 -16.477 1.00 85.19 91 ALA A N 1
ATOM 748 C CA . ALA A 1 91 ? 12.673 -1.412 -17.677 1.00 85.19 91 ALA A CA 1
ATOM 749 C C . ALA A 1 91 ? 11.687 -2.174 -18.571 1.00 85.19 91 ALA A C 1
ATOM 751 O O . ALA A 1 91 ? 11.924 -2.283 -19.770 1.00 85.19 91 ALA A O 1
ATOM 752 N N . TYR A 1 92 ? 10.610 -2.723 -18.012 1.00 82.12 92 TYR A N 1
ATOM 753 C CA . TYR A 1 92 ? 9.669 -3.543 -18.761 1.00 82.12 92 TYR A CA 1
ATOM 754 C C . TYR A 1 92 ? 8.693 -2.690 -19.586 1.00 82.12 92 TYR A C 1
ATOM 756 O O . TYR A 1 92 ? 7.934 -1.879 -19.056 1.00 82.12 92 TYR A O 1
ATOM 764 N N . ASN A 1 93 ? 8.704 -2.878 -20.906 1.00 78.56 93 ASN A N 1
ATOM 765 C CA . ASN A 1 93 ? 7.721 -2.310 -21.815 1.00 78.56 93 ASN A CA 1
ATOM 766 C C . ASN A 1 93 ? 6.505 -3.243 -21.900 1.00 78.56 93 ASN A C 1
ATOM 768 O O . ASN A 1 93 ? 6.556 -4.257 -22.591 1.00 78.56 93 ASN A O 1
ATOM 772 N N . PHE A 1 94 ? 5.409 -2.874 -21.233 1.00 74.19 94 PHE A N 1
ATOM 773 C CA . PHE A 1 94 ? 4.162 -3.647 -21.242 1.00 74.19 94 PHE A CA 1
ATOM 774 C C . PHE A 1 94 ? 3.458 -3.693 -22.607 1.00 74.19 94 PHE A C 1
ATOM 776 O O . PHE A 1 94 ? 2.662 -4.595 -22.821 1.00 74.19 94 PHE A O 1
ATOM 783 N N . GLU A 1 95 ? 3.718 -2.752 -23.520 1.00 74.06 95 GLU A N 1
ATOM 784 C CA . GLU A 1 95 ? 3.080 -2.746 -24.850 1.00 74.06 95 GLU A CA 1
ATOM 785 C C . GLU A 1 95 ? 3.783 -3.680 -25.836 1.00 74.06 95 GLU A C 1
ATOM 787 O O . GLU A 1 95 ? 3.151 -4.241 -26.724 1.00 74.06 95 GLU A O 1
ATOM 792 N N . GLN A 1 96 ? 5.100 -3.839 -25.686 1.00 75.75 96 GLN A N 1
ATOM 793 C CA . GLN A 1 96 ? 5.927 -4.670 -26.569 1.00 75.75 96 GLN A CA 1
ATOM 794 C C . GLN A 1 96 ? 6.393 -5.972 -25.906 1.00 75.75 96 GLN A C 1
ATOM 796 O O . GLN A 1 96 ? 7.142 -6.728 -26.522 1.00 75.75 96 GLN A O 1
ATOM 801 N N . GLU A 1 97 ? 5.998 -6.196 -24.649 1.00 78.19 97 GLU A N 1
ATOM 802 C CA . GLU A 1 97 ? 6.379 -7.329 -23.795 1.00 78.19 97 GLU A CA 1
ATOM 803 C C . GLU A 1 97 ? 7.901 -7.567 -23.717 1.00 78.19 97 GLU A C 1
ATOM 805 O O . GLU A 1 97 ? 8.385 -8.700 -23.676 1.00 78.19 97 GLU A O 1
ATOM 810 N N . ARG A 1 98 ? 8.696 -6.487 -23.710 1.00 82.00 98 ARG A N 1
ATOM 811 C CA . ARG A 1 98 ? 10.169 -6.540 -23.796 1.00 82.00 98 ARG A CA 1
ATOM 812 C C . ARG A 1 98 ? 10.854 -5.650 -22.769 1.00 82.00 98 ARG A C 1
ATOM 814 O O . ARG A 1 98 ? 10.335 -4.611 -22.375 1.00 82.00 98 ARG A O 1
ATOM 821 N N . PHE A 1 99 ? 12.065 -6.035 -22.372 1.00 80.56 99 PHE A N 1
ATOM 822 C CA . PHE A 1 99 ? 12.921 -5.197 -21.534 1.00 80.56 99 PHE A CA 1
ATOM 823 C C . PHE A 1 99 ? 13.651 -4.144 -22.369 1.00 80.56 99 PHE A C 1
ATOM 825 O O . PHE A 1 99 ? 14.411 -4.460 -23.282 1.00 80.56 99 PHE A O 1
ATOM 832 N N . GLU A 1 100 ? 13.470 -2.882 -21.999 1.00 82.56 100 GLU A N 1
ATOM 833 C CA . GLU A 1 100 ? 14.112 -1.725 -22.606 1.00 82.56 100 GLU A CA 1
ATOM 834 C C . GLU A 1 100 ? 14.885 -0.934 -21.547 1.00 82.56 100 GLU A C 1
ATOM 836 O O . GLU A 1 100 ? 14.374 -0.015 -20.907 1.00 82.56 100 GLU A O 1
ATOM 841 N N . PHE A 1 101 ? 16.175 -1.236 -21.393 1.00 78.31 101 PHE A N 1
ATOM 842 C CA . PHE A 1 101 ? 17.042 -0.579 -20.404 1.00 78.31 101 PHE A CA 1
ATOM 843 C C . PHE A 1 101 ? 17.162 0.944 -20.589 1.00 78.31 101 PHE A C 1
ATOM 845 O O . PHE A 1 101 ? 17.439 1.661 -19.631 1.00 78.31 101 PHE A O 1
ATOM 852 N N . ARG A 1 102 ? 16.886 1.472 -21.790 1.00 77.06 102 ARG A N 1
ATOM 853 C CA . ARG A 1 102 ? 16.810 2.924 -22.039 1.00 77.06 102 ARG A CA 1
ATOM 854 C C . ARG A 1 102 ? 15.704 3.599 -21.209 1.00 77.06 102 ARG A C 1
ATOM 856 O O . ARG A 1 102 ? 15.865 4.750 -20.805 1.00 77.06 102 ARG A O 1
ATOM 863 N N . ARG A 1 103 ? 14.619 2.884 -20.885 1.00 73.69 103 ARG A N 1
ATOM 864 C CA . ARG A 1 103 ? 13.492 3.397 -20.082 1.00 73.69 103 ARG A CA 1
ATOM 865 C C . ARG A 1 103 ? 13.831 3.570 -18.598 1.00 73.69 103 ARG A C 1
ATOM 867 O O . ARG A 1 103 ? 13.189 4.376 -17.925 1.00 73.69 103 ARG A O 1
ATOM 874 N N . LEU A 1 104 ? 14.896 2.928 -18.103 1.00 72.94 104 LEU A N 1
ATOM 875 C CA . LEU A 1 104 ? 15.403 3.145 -16.738 1.00 72.94 104 LEU A CA 1
ATOM 876 C C . LEU A 1 104 ? 15.808 4.602 -16.482 1.00 72.94 104 LEU A C 1
ATOM 878 O O . LEU A 1 104 ? 15.688 5.080 -15.355 1.00 72.94 104 LEU A O 1
ATOM 882 N N . PHE A 1 105 ? 16.255 5.312 -17.521 1.00 71.56 105 PHE A N 1
ATOM 883 C CA . PHE A 1 105 ? 16.741 6.691 -17.422 1.00 71.56 105 PHE A CA 1
ATOM 884 C C . PHE A 1 105 ? 15.780 7.725 -18.035 1.00 71.56 105 PHE A C 1
ATOM 886 O O . PHE A 1 105 ? 15.903 8.915 -17.752 1.00 71.56 105 PHE A O 1
ATOM 893 N N . GLY A 1 106 ? 14.791 7.295 -18.829 1.00 66.00 106 GLY A N 1
ATOM 894 C CA . GLY A 1 106 ? 13.752 8.165 -19.398 1.00 66.00 106 GLY A CA 1
ATOM 895 C C . GLY A 1 106 ? 12.685 8.587 -18.378 1.00 66.00 106 GLY A C 1
ATOM 896 O O . GLY A 1 106 ? 12.472 7.906 -17.374 1.00 66.00 106 GLY A O 1
ATOM 897 N N . LYS A 1 107 ? 11.996 9.716 -18.605 1.00 60.72 107 LYS A N 1
ATOM 898 C CA . LYS A 1 107 ? 10.850 10.134 -17.770 1.00 60.72 107 LYS A CA 1
ATOM 899 C C . LYS A 1 107 ? 9.718 9.103 -17.893 1.00 60.72 107 LYS A C 1
ATOM 901 O O . LYS A 1 107 ? 9.344 8.758 -19.009 1.00 60.72 107 LYS A O 1
ATOM 906 N N . SER A 1 108 ? 9.171 8.642 -16.762 1.0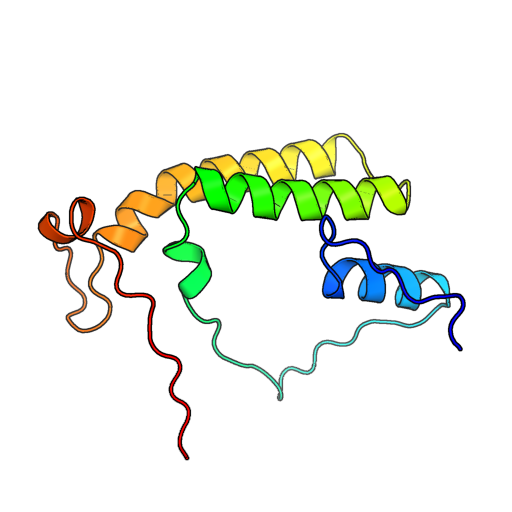0 57.69 108 SER A N 1
ATOM 907 C CA . SER A 1 108 ? 7.975 7.785 -16.755 1.00 57.69 108 SER A CA 1
ATOM 908 C C . SER A 1 108 ? 6.814 8.585 -17.337 1.00 57.69 108 SER A C 1
ATOM 910 O O . SER A 1 108 ? 6.386 9.572 -16.735 1.00 57.69 108 SER A O 1
ATOM 912 N N . GLN A 1 109 ? 6.332 8.209 -18.520 1.00 56.06 109 GLN A N 1
ATOM 913 C CA . GLN A 1 109 ? 5.034 8.676 -18.989 1.00 56.06 109 GLN A CA 1
ATOM 914 C C . GLN A 1 109 ? 4.001 7.892 -18.190 1.00 56.06 109 GLN A C 1
ATOM 916 O O . GLN A 1 109 ? 3.774 6.720 -18.467 1.00 56.06 109 GLN A O 1
ATOM 921 N N . GLY A 1 110 ? 3.460 8.507 -17.134 1.00 54.84 110 GLY A N 1
ATOM 922 C CA . GLY A 1 110 ? 2.411 7.881 -16.338 1.00 54.84 110 GLY A CA 1
ATOM 923 C C . GLY A 1 110 ? 1.306 7.376 -17.263 1.00 54.84 110 GLY A C 1
ATOM 924 O O . GLY A 1 110 ? 0.836 8.117 -18.125 1.00 54.84 110 GLY A O 1
ATOM 925 N N . ARG A 1 111 ? 0.947 6.099 -17.119 1.00 54.56 111 ARG A N 1
ATOM 926 C CA . ARG A 1 111 ? -0.035 5.441 -17.983 1.00 54.56 111 ARG A CA 1
ATOM 927 C C . ARG A 1 111 ? -1.352 6.230 -17.955 1.00 54.56 111 ARG A C 1
ATOM 929 O O . ARG A 1 111 ? -1.955 6.396 -16.893 1.00 54.56 111 ARG A O 1
ATOM 936 N N . ILE A 1 112 ? -1.760 6.749 -19.115 1.00 49.53 112 ILE A N 1
ATOM 937 C CA . ILE A 1 112 ? -3.039 7.442 -19.308 1.00 49.53 112 ILE A CA 1
ATOM 938 C C . ILE A 1 112 ? -4.137 6.408 -19.048 1.00 49.53 112 ILE A C 1
ATOM 940 O O . ILE A 1 112 ? -4.124 5.330 -19.643 1.00 49.53 112 ILE A O 1
ATOM 944 N N . MET A 1 113 ? -5.046 6.689 -18.112 1.00 43.38 113 MET A N 1
ATOM 945 C CA . MET A 1 113 ? -6.185 5.798 -17.880 1.00 43.38 113 MET A CA 1
ATOM 946 C C . MET A 1 113 ? -7.091 5.837 -19.116 1.00 43.38 113 MET A C 1
ATOM 948 O O . MET A 1 113 ? -7.335 6.936 -19.621 1.00 43.38 113 MET A O 1
ATOM 952 N N . PRO A 1 114 ? -7.598 4.693 -19.605 1.00 42.94 114 PRO A N 1
ATOM 953 C CA . PRO A 1 114 ? -8.578 4.693 -20.676 1.00 42.94 114 PRO A CA 1
ATOM 954 C C . PRO A 1 114 ? -9.883 5.264 -20.113 1.00 42.94 114 PRO A C 1
ATOM 956 O O . PRO A 1 114 ? -10.691 4.553 -19.525 1.00 42.94 114 PRO A O 1
ATOM 959 N N . VAL A 1 115 ? -10.064 6.576 -20.235 1.00 48.62 115 VAL A N 1
ATOM 960 C CA . VAL A 1 115 ? -11.373 7.205 -20.083 1.00 48.62 115 VAL A CA 1
ATOM 961 C C . VAL A 1 115 ? -11.986 7.165 -21.474 1.00 48.62 115 VAL A C 1
ATOM 963 O O . VAL A 1 115 ? -11.720 8.043 -22.291 1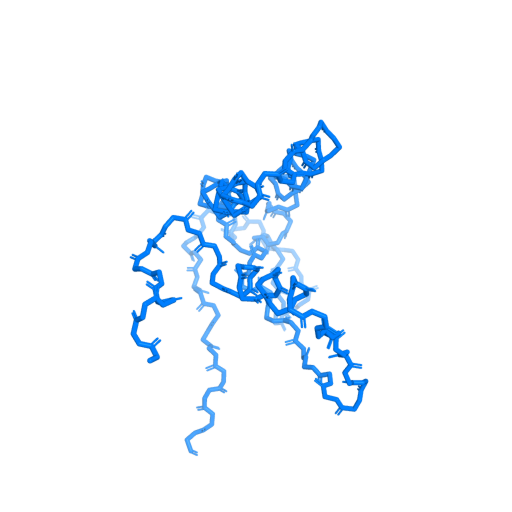.00 48.62 115 VAL A O 1
ATOM 966 N N . ASN A 1 116 ? -12.738 6.104 -21.775 1.00 43.22 116 ASN A N 1
ATOM 967 C CA . ASN A 1 116 ? -13.680 6.181 -22.887 1.00 43.22 116 ASN A CA 1
ATOM 968 C C . ASN A 1 116 ? -14.690 7.276 -22.524 1.00 43.22 116 ASN A C 1
ATOM 970 O O . ASN A 1 116 ? -15.349 7.178 -21.486 1.00 43.22 116 ASN A O 1
ATOM 974 N N . GLN A 1 117 ? -14.706 8.340 -23.329 1.00 38.16 117 GLN A N 1
ATOM 975 C CA . GLN A 1 117 ? -15.734 9.380 -23.310 1.00 38.16 117 GLN A CA 1
ATOM 976 C C . GLN A 1 117 ? -17.032 8.852 -23.912 1.00 38.16 117 GLN A C 1
ATOM 978 O O . GLN A 1 117 ? -16.944 8.042 -24.864 1.00 38.16 117 GLN A O 1
#